Protein AF-A0A8T5TE30-F1 (afdb_monomer_lite)

Structure (mmCIF, N/CA/C/O backbone):
data_AF-A0A8T5TE30-F1
#
_entry.id   AF-A0A8T5TE30-F1
#
loop_
_atom_site.group_PDB
_atom_site.id
_atom_site.type_symbol
_atom_site.label_atom_id
_atom_site.label_alt_id
_atom_site.label_comp_id
_atom_site.label_asym_id
_atom_site.label_entity_id
_atom_site.label_seq_id
_atom_site.pdbx_PDB_ins_code
_atom_site.Cartn_x
_atom_site.Cartn_y
_atom_site.Cartn_z
_atom_site.occupancy
_atom_site.B_iso_or_equiv
_atom_site.auth_seq_id
_atom_site.auth_comp_id
_atom_site.auth_asym_id
_atom_site.auth_atom_id
_atom_site.pdbx_PDB_model_num
ATOM 1 N N . MET A 1 1 ? 9.016 -26.827 20.055 1.00 37.28 1 MET A N 1
ATOM 2 C CA . MET A 1 1 ? 8.670 -25.700 19.156 1.00 37.28 1 MET A CA 1
ATOM 3 C C . MET A 1 1 ? 7.849 -24.681 19.937 1.00 37.28 1 MET A C 1
ATOM 5 O O . MET A 1 1 ? 6.775 -25.033 20.409 1.00 37.28 1 MET A O 1
ATOM 9 N N . ARG A 1 2 ? 8.346 -23.455 20.148 1.00 39.16 2 ARG A N 1
ATOM 10 C CA . ARG A 1 2 ? 7.551 -22.394 20.791 1.00 39.16 2 ARG A CA 1
ATOM 11 C C . ARG A 1 2 ? 6.583 -21.827 19.749 1.00 39.16 2 ARG A C 1
ATOM 13 O O . ARG A 1 2 ? 7.029 -21.240 18.769 1.00 39.16 2 ARG A O 1
ATOM 20 N N . LYS A 1 3 ? 5.274 -22.030 19.933 1.00 41.81 3 LYS A N 1
ATOM 21 C CA . LYS A 1 3 ? 4.244 -21.336 19.148 1.00 41.81 3 LYS A CA 1
ATOM 22 C C . LYS A 1 3 ? 4.285 -19.858 19.539 1.00 41.81 3 LYS A C 1
ATOM 24 O O . LYS A 1 3 ? 3.793 -19.494 20.601 1.00 41.81 3 LYS A O 1
ATOM 29 N N . SER A 1 4 ? 4.906 -19.024 18.711 1.00 46.22 4 SER A N 1
ATOM 30 C CA . SER A 1 4 ? 4.780 -17.572 18.825 1.00 46.22 4 SER A CA 1
ATOM 31 C C . SER A 1 4 ? 3.394 -17.182 18.317 1.00 46.22 4 SER A C 1
ATOM 33 O O . SER A 1 4 ? 3.183 -16.994 17.122 1.00 46.22 4 SER A O 1
ATOM 35 N N . THR A 1 5 ? 2.408 -17.134 19.209 1.00 56.47 5 THR A N 1
ATOM 36 C CA . THR A 1 5 ? 1.144 -16.452 18.930 1.00 56.47 5 THR A CA 1
ATOM 37 C C . THR A 1 5 ? 1.374 -14.972 19.182 1.00 56.47 5 THR A C 1
ATOM 39 O O . THR A 1 5 ? 1.170 -14.489 20.296 1.00 56.47 5 THR A O 1
ATOM 42 N N . SER A 1 6 ? 1.836 -14.243 18.167 1.00 53.72 6 SER A N 1
ATOM 43 C CA . SER A 1 6 ? 1.690 -12.790 18.194 1.00 53.72 6 SER A CA 1
ATOM 44 C C . SER A 1 6 ? 0.190 -12.489 18.273 1.00 53.72 6 SER A C 1
ATOM 46 O O . SER A 1 6 ? -0.538 -12.655 17.301 1.00 53.72 6 SER A O 1
ATOM 48 N N . LEU A 1 7 ? -0.280 -12.100 19.460 1.00 61.19 7 LEU A N 1
ATOM 49 C CA . LEU A 1 7 ? -1.666 -11.726 19.772 1.00 61.19 7 LEU A CA 1
ATOM 50 C C . LEU A 1 7 ? -2.027 -10.333 19.213 1.00 61.19 7 LEU A C 1
ATOM 52 O O . LEU A 1 7 ? -2.910 -9.645 19.722 1.00 61.19 7 LEU A O 1
ATOM 56 N N . LEU A 1 8 ? -1.266 -9.853 18.233 1.00 68.94 8 LEU A N 1
ATOM 57 C CA . LEU A 1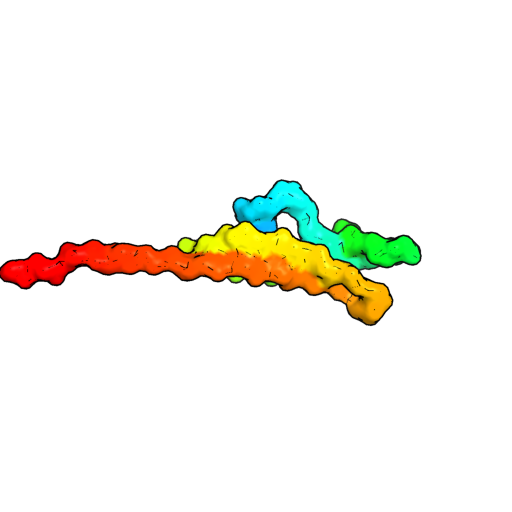 8 ? -1.340 -8.493 17.744 1.00 68.94 8 LEU A CA 1
ATOM 58 C C . LEU A 1 8 ? -2.008 -8.521 16.372 1.00 68.94 8 LEU A C 1
ATOM 60 O O . LEU A 1 8 ? -1.381 -8.853 15.371 1.00 68.94 8 LEU A O 1
ATOM 64 N N . ASN A 1 9 ? -3.296 -8.169 16.346 1.00 82.25 9 ASN A N 1
ATOM 65 C CA . ASN A 1 9 ? -4.124 -8.073 15.139 1.00 82.25 9 ASN A CA 1
ATOM 66 C C . ASN A 1 9 ? -3.732 -6.854 14.278 1.00 82.25 9 ASN A C 1
ATOM 68 O O . ASN A 1 9 ? -4.561 -5.992 13.984 1.00 82.25 9 ASN A O 1
ATOM 72 N N . PHE A 1 10 ? -2.458 -6.733 13.916 1.00 88.12 10 PHE A N 1
ATOM 73 C CA . PHE A 1 10 ? -2.018 -5.743 12.944 1.00 88.12 10 PHE A CA 1
ATOM 74 C C . PHE A 1 10 ? -2.413 -6.193 11.544 1.00 88.12 10 PHE A C 1
ATOM 76 O O . PHE A 1 10 ? -2.273 -7.360 11.188 1.00 88.12 10 PHE A O 1
ATOM 83 N N . THR A 1 11 ? -2.917 -5.255 10.756 1.00 89.69 11 THR A N 1
ATOM 84 C CA . THR A 1 11 ? -3.307 -5.500 9.367 1.00 89.69 11 THR A CA 1
ATOM 85 C C . THR A 1 11 ? -2.405 -4.697 8.450 1.00 89.69 11 THR A C 1
ATOM 87 O O . THR A 1 11 ? -2.044 -3.565 8.763 1.00 89.69 11 THR A O 1
ATOM 90 N N . ASP A 1 12 ? -2.046 -5.278 7.313 1.00 92.81 12 ASP A N 1
ATOM 91 C CA . ASP A 1 12 ? -1.419 -4.548 6.222 1.00 92.81 12 ASP A CA 1
ATOM 92 C C . ASP A 1 12 ? -2.378 -3.462 5.716 1.00 92.81 12 ASP A C 1
ATOM 94 O O . ASP A 1 12 ? -3.427 -3.759 5.142 1.00 92.81 12 ASP A O 1
ATOM 98 N N . THR A 1 13 ? -2.003 -2.202 5.930 1.00 93.56 13 THR A N 1
ATOM 99 C CA . THR A 1 13 ? -2.861 -1.061 5.618 1.00 93.56 13 THR A CA 1
ATOM 100 C C . THR A 1 13 ? -3.170 -0.970 4.130 1.00 93.56 13 THR A C 1
ATOM 102 O O . THR A 1 13 ? -4.319 -0.741 3.777 1.00 93.56 13 THR A O 1
ATOM 105 N N . HIS A 1 14 ? -2.179 -1.170 3.256 1.00 93.38 14 HIS A N 1
ATOM 106 C CA . HIS A 1 14 ? -2.376 -1.015 1.814 1.00 93.38 14 HIS A CA 1
ATOM 107 C C . HIS A 1 14 ? -3.332 -2.084 1.281 1.00 93.38 14 HIS A C 1
ATOM 109 O O . HIS A 1 14 ? -4.285 -1.754 0.584 1.00 93.38 14 HIS A O 1
ATOM 115 N N . ARG A 1 15 ? -3.136 -3.350 1.683 1.00 91.50 15 ARG A N 1
ATOM 116 C CA . ARG A 1 15 ? -4.028 -4.460 1.295 1.00 91.50 15 ARG A CA 1
ATOM 117 C C . ARG A 1 15 ? -5.439 -4.328 1.855 1.00 91.50 15 ARG A C 1
ATOM 119 O O . ARG A 1 15 ? -6.364 -4.890 1.283 1.00 91.50 15 ARG A O 1
ATOM 126 N N . LEU A 1 16 ? -5.605 -3.638 2.983 1.00 91.56 16 LEU A N 1
ATOM 127 C CA . LEU A 1 16 ? -6.919 -3.453 3.589 1.00 91.56 16 LEU A CA 1
ATOM 128 C C . LEU A 1 16 ? -7.818 -2.520 2.765 1.00 91.56 16 LEU A C 1
ATOM 130 O O . LEU A 1 16 ? -9.030 -2.714 2.766 1.00 91.56 16 LEU A O 1
ATOM 134 N N . ILE A 1 17 ? -7.250 -1.507 2.101 1.00 92.44 17 ILE A N 1
ATOM 135 C CA . ILE A 1 17 ? -8.039 -0.451 1.438 1.00 92.44 17 ILE A CA 1
ATOM 136 C C . ILE A 1 17 ? -7.833 -0.355 -0.074 1.00 92.44 17 ILE A C 1
ATOM 138 O O . ILE A 1 17 ? -8.665 0.247 -0.745 1.00 92.44 17 ILE A O 1
ATOM 142 N N . ASN A 1 18 ? -6.777 -0.959 -0.617 1.00 89.00 18 ASN A N 1
ATOM 143 C CA . ASN A 1 18 ? -6.505 -0.981 -2.049 1.00 89.00 18 ASN A CA 1
ATOM 144 C C . ASN A 1 18 ? -6.523 -2.416 -2.583 1.00 89.00 18 ASN A C 1
ATOM 146 O O . ASN A 1 18 ? -6.048 -3.344 -1.931 1.00 89.00 18 ASN A O 1
ATOM 150 N N . SER A 1 19 ? -6.999 -2.576 -3.818 1.00 82.75 19 SER A N 1
ATOM 151 C CA . SER A 1 19 ? -6.849 -3.809 -4.605 1.00 82.75 19 SER A CA 1
ATOM 152 C C . SER A 1 19 ? -5.522 -3.876 -5.373 1.00 82.75 19 SER A C 1
ATOM 154 O O . SER A 1 19 ? -5.163 -4.931 -5.890 1.00 82.75 19 SER A O 1
ATOM 156 N N . GLY A 1 20 ? -4.807 -2.750 -5.464 1.00 82.12 20 GLY A N 1
ATOM 157 C CA . GLY A 1 20 ? -3.529 -2.636 -6.157 1.00 82.12 20 GLY A CA 1
ATOM 158 C C . GLY A 1 20 ? -2.381 -3.358 -5.448 1.00 82.12 20 GLY A C 1
ATOM 159 O O . GLY A 1 20 ? -2.427 -3.650 -4.253 1.00 82.12 20 GLY A O 1
ATOM 160 N N . LEU A 1 21 ? -1.321 -3.626 -6.212 1.00 86.12 21 LEU A N 1
ATOM 161 C CA . LEU A 1 21 ? -0.168 -4.403 -5.752 1.00 86.12 21 LEU A CA 1
ATOM 162 C C . LEU A 1 21 ? 0.741 -3.618 -4.792 1.00 86.12 21 LEU A C 1
ATOM 164 O O . LEU A 1 21 ? 1.403 -4.225 -3.951 1.00 86.12 21 LEU A O 1
ATOM 168 N N . GLY A 1 22 ? 0.741 -2.282 -4.88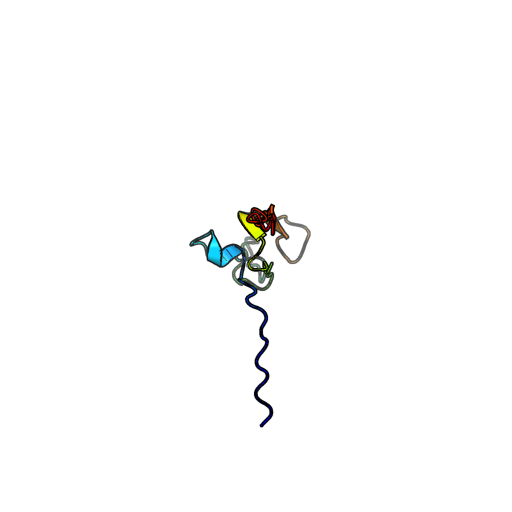4 1.00 84.31 22 GLY A N 1
ATOM 169 C CA . GLY A 1 22 ? 1.496 -1.394 -3.995 1.00 84.31 22 GLY A CA 1
ATOM 170 C C . GLY A 1 22 ? 3.012 -1.510 -4.143 1.00 84.31 22 GLY A C 1
ATOM 171 O O . GLY A 1 22 ? 3.725 -1.431 -3.145 1.00 84.31 22 GLY A O 1
ATOM 172 N N . TYR A 1 23 ? 3.500 -1.769 -5.357 1.00 90.00 23 TYR A N 1
ATOM 173 C CA . TYR A 1 23 ? 4.928 -1.905 -5.630 1.00 90.00 23 TYR A CA 1
ATOM 174 C C . TYR A 1 23 ? 5.676 -0.617 -5.332 1.00 90.00 23 TYR A C 1
ATOM 176 O O . TYR A 1 23 ? 5.228 0.460 -5.708 1.00 90.00 23 TYR A O 1
ATOM 184 N N . ALA A 1 24 ? 6.799 -0.754 -4.636 1.00 87.06 24 ALA A N 1
ATOM 185 C CA . ALA A 1 24 ? 7.574 0.368 -4.130 1.00 87.06 24 ALA A CA 1
ATOM 186 C C . ALA A 1 24 ? 9.088 0.167 -4.271 1.00 87.06 24 ALA A C 1
ATOM 188 O O . ALA A 1 24 ? 9.837 1.071 -3.943 1.00 87.06 24 ALA A O 1
ATOM 189 N N . GLY A 1 25 ? 9.560 -0.977 -4.762 1.00 85.06 25 GLY A N 1
ATOM 190 C CA . GLY A 1 25 ? 10.985 -1.216 -4.970 1.00 85.06 25 GLY A CA 1
ATOM 191 C C . GLY A 1 25 ? 11.240 -2.164 -6.132 1.00 85.06 25 GLY A C 1
ATOM 192 O O . GLY A 1 25 ? 10.296 -2.648 -6.760 1.00 85.06 25 GLY A O 1
ATOM 193 N N . HIS A 1 26 ? 12.525 -2.441 -6.375 1.00 86.44 26 HIS A N 1
ATOM 194 C CA . HIS A 1 26 ? 13.011 -3.221 -7.518 1.00 86.44 26 HIS A CA 1
ATOM 195 C C . HIS A 1 26 ? 12.537 -2.629 -8.852 1.00 86.44 26 HIS A C 1
ATOM 197 O O . HIS A 1 26 ? 11.537 -3.059 -9.426 1.00 86.44 26 HIS A O 1
ATOM 203 N N . PHE A 1 27 ? 13.244 -1.586 -9.279 1.00 86.12 27 PHE A N 1
ATOM 204 C CA . PHE A 1 27 ? 12.928 -0.797 -10.462 1.00 86.12 27 PHE A CA 1
ATOM 205 C C . PHE A 1 27 ? 13.521 -1.415 -11.730 1.00 86.12 27 PHE A C 1
ATOM 207 O O . PHE A 1 27 ? 14.614 -1.982 -11.685 1.00 86.12 27 PHE A O 1
ATOM 214 N N . ASP A 1 28 ? 12.802 -1.295 -12.844 1.00 87.50 28 ASP A N 1
ATOM 215 C CA . ASP A 1 28 ? 13.320 -1.591 -14.182 1.00 87.50 28 ASP A CA 1
ATOM 216 C C . ASP A 1 28 ? 14.041 -0.381 -14.810 1.00 87.50 28 ASP A C 1
ATOM 218 O O . ASP A 1 28 ? 14.257 0.648 -14.166 1.00 87.50 28 ASP A O 1
ATOM 222 N N . GLU A 1 29 ? 14.434 -0.514 -16.079 1.00 86.38 29 GLU A N 1
ATOM 223 C CA . GLU A 1 29 ? 15.115 0.538 -16.847 1.00 86.38 29 GLU A CA 1
ATOM 224 C C . GLU A 1 29 ? 14.256 1.813 -16.994 1.00 86.38 29 GLU A C 1
ATOM 226 O O . GLU A 1 29 ? 14.790 2.925 -16.987 1.00 86.38 29 GLU A O 1
ATOM 231 N N . ASP A 1 30 ? 12.927 1.670 -17.010 1.00 87.00 30 ASP A N 1
ATOM 232 C CA . ASP A 1 30 ? 11.954 2.770 -17.064 1.00 87.00 30 ASP A CA 1
ATOM 233 C C . ASP A 1 30 ? 11.628 3.353 -15.674 1.00 87.00 30 ASP A C 1
ATOM 235 O O . ASP A 1 30 ? 10.771 4.231 -15.538 1.00 87.00 30 ASP A O 1
ATOM 239 N N . HIS A 1 31 ? 12.330 2.903 -14.628 1.00 82.75 31 HIS A N 1
ATOM 240 C CA . HIS A 1 31 ? 12.116 3.304 -13.238 1.00 82.75 31 HIS A CA 1
ATOM 241 C C . HIS A 1 31 ? 10.684 3.024 -12.748 1.00 82.75 31 HIS A C 1
ATOM 243 O O . HIS A 1 31 ? 10.109 3.789 -11.962 1.00 82.75 31 HIS A O 1
ATO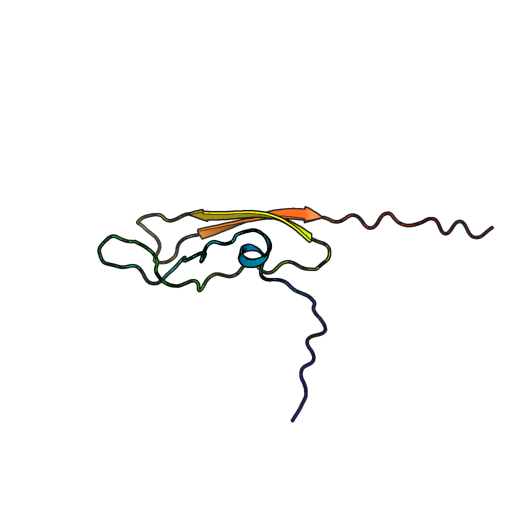M 249 N N . VAL A 1 32 ? 10.123 1.879 -13.142 1.00 86.19 32 VAL A N 1
ATOM 250 C CA . VAL A 1 32 ? 8.847 1.358 -12.635 1.00 86.19 32 VAL A CA 1
ATOM 251 C C . VAL A 1 32 ? 9.106 0.296 -11.557 1.00 86.19 32 VAL A C 1
ATOM 253 O O . VAL A 1 32 ? 9.875 -0.634 -11.797 1.00 86.19 32 VAL A O 1
ATOM 256 N N . PRO A 1 33 ? 8.495 0.388 -10.357 1.00 88.12 33 PRO A N 1
ATOM 257 C CA . PRO A 1 33 ? 8.701 -0.594 -9.294 1.00 88.12 33 PRO A CA 1
ATOM 258 C C . PRO A 1 33 ? 7.917 -1.891 -9.548 1.00 88.12 33 PRO A C 1
ATOM 260 O O . PRO A 1 33 ? 6.729 -1.856 -9.881 1.00 88.12 33 PRO A O 1
ATOM 263 N N . HIS A 1 34 ? 8.542 -3.040 -9.276 1.00 90.38 34 HIS A N 1
ATOM 264 C CA . HIS A 1 34 ? 7.953 -4.371 -9.516 1.00 90.38 34 HIS A CA 1
ATOM 265 C C . HIS A 1 34 ? 7.689 -5.190 -8.259 1.00 90.38 34 HIS A C 1
ATOM 267 O O . HIS A 1 34 ? 6.995 -6.207 -8.310 1.00 90.38 34 HIS A O 1
ATOM 273 N N . ILE A 1 35 ? 8.243 -4.783 -7.117 1.00 90.06 35 ILE A N 1
ATOM 274 C CA . ILE A 1 35 ? 8.108 -5.534 -5.870 1.00 90.06 35 ILE A CA 1
ATOM 275 C C . ILE A 1 35 ? 7.598 -4.614 -4.767 1.00 90.06 35 ILE A C 1
ATOM 277 O O . ILE A 1 35 ? 7.987 -3.453 -4.629 1.00 90.06 35 ILE A O 1
ATOM 281 N N . ARG A 1 36 ? 6.700 -5.149 -3.939 1.00 92.06 36 ARG A N 1
ATOM 282 C CA . ARG A 1 36 ? 6.269 -4.500 -2.707 1.00 92.06 36 ARG A CA 1
ATOM 283 C C . ARG A 1 36 ? 7.087 -5.009 -1.526 1.00 92.06 36 ARG A C 1
ATOM 285 O O . ARG A 1 36 ? 6.877 -6.124 -1.047 1.00 92.06 36 ARG A O 1
ATOM 292 N N . ILE A 1 37 ? 7.986 -4.162 -1.048 1.00 89.75 37 ILE A N 1
ATOM 293 C CA . ILE A 1 37 ? 8.865 -4.442 0.094 1.00 89.75 37 ILE A CA 1
ATOM 294 C C . ILE A 1 37 ? 8.660 -3.469 1.261 1.00 89.75 37 ILE A C 1
ATOM 296 O O . ILE A 1 37 ? 9.053 -3.774 2.383 1.00 89.75 37 ILE A O 1
ATOM 300 N N . ASP A 1 38 ? 7.931 -2.376 1.032 1.00 90.12 38 ASP A N 1
ATOM 301 C CA . ASP A 1 38 ? 7.567 -1.385 2.040 1.00 90.12 38 ASP A CA 1
ATOM 302 C C . ASP A 1 38 ? 6.138 -1.615 2.560 1.00 90.12 38 ASP A C 1
ATOM 304 O O . ASP A 1 38 ? 5.150 -1.636 1.811 1.00 90.12 38 ASP A O 1
ATOM 308 N N . TYR A 1 39 ? 6.016 -1.793 3.878 1.00 91.94 39 TYR A N 1
ATOM 309 C CA . TYR A 1 39 ? 4.756 -2.121 4.543 1.00 91.94 39 TYR A CA 1
ATOM 310 C C . TYR A 1 39 ? 4.463 -1.154 5.687 1.00 91.94 39 TYR A C 1
ATOM 312 O O . TYR A 1 39 ? 5.278 -0.953 6.582 1.00 91.94 39 TYR A O 1
ATOM 320 N N . ILE A 1 40 ? 3.239 -0.623 5.700 1.00 93.38 40 ILE A N 1
ATOM 321 C CA . ILE A 1 40 ? 2.676 0.108 6.836 1.00 93.38 40 ILE A CA 1
ATOM 322 C C . ILE A 1 40 ? 1.565 -0.753 7.425 1.00 93.38 40 ILE A C 1
ATOM 324 O O . ILE A 1 40 ? 0.552 -1.021 6.774 1.00 93.38 40 ILE A O 1
ATOM 328 N N . ILE A 1 41 ? 1.747 -1.189 8.667 1.00 92.62 41 ILE A N 1
ATOM 329 C CA . ILE A 1 41 ? 0.782 -2.025 9.382 1.00 92.62 41 ILE A CA 1
ATOM 330 C C . ILE A 1 41 ? -0.033 -1.187 10.372 1.00 92.62 41 ILE A C 1
ATOM 332 O O . ILE A 1 41 ? 0.519 -0.374 11.112 1.00 92.62 41 ILE A O 1
ATOM 336 N N . CYS A 1 42 ? -1.352 -1.373 10.401 1.00 90.81 42 CYS A N 1
ATOM 337 C CA . CYS A 1 42 ? -2.252 -0.642 11.291 1.00 90.81 42 CYS A CA 1
ATOM 338 C C . CYS A 1 42 ? -2.833 -1.554 12.376 1.00 90.81 42 CYS A C 1
ATOM 340 O O . CYS A 1 42 ? -3.201 -2.702 12.121 1.00 90.81 42 CYS A O 1
ATOM 342 N N . SER A 1 43 ? -2.938 -1.036 13.603 1.00 90.56 43 SER A N 1
ATOM 343 C CA . SER A 1 43 ? -3.632 -1.732 14.695 1.00 90.56 43 SER A CA 1
ATOM 344 C C . SER A 1 43 ? -5.156 -1.710 14.485 1.00 90.56 43 SER A C 1
ATOM 346 O O . SER A 1 43 ? -5.658 -0.833 13.777 1.00 90.56 43 SER A O 1
ATOM 348 N N . PRO A 1 44 ? -5.936 -2.577 15.159 1.00 88.00 44 PRO A N 1
ATOM 349 C CA . PRO A 1 44 ? -7.396 -2.618 15.008 1.00 88.00 44 PRO A CA 1
ATOM 350 C C . PRO A 1 44 ? -8.118 -1.313 15.366 1.00 88.00 44 PRO A C 1
ATOM 352 O O . PRO A 1 44 ? -9.236 -1.076 14.898 1.00 88.00 44 PRO A O 1
ATOM 355 N N . ASN A 1 45 ? -7.492 -0.482 16.208 1.00 89.44 45 ASN A N 1
ATOM 356 C CA . ASN A 1 45 ? -8.025 0.803 16.662 1.00 89.44 45 ASN A CA 1
ATOM 357 C C . ASN A 1 45 ? -7.821 1.926 15.637 1.00 89.44 45 ASN A C 1
ATOM 359 O O . ASN A 1 45 ? -8.334 3.026 15.837 1.00 89.44 45 ASN A O 1
ATOM 363 N N . LEU A 1 46 ? -7.080 1.677 14.559 1.00 90.50 46 LEU A N 1
ATOM 364 C CA . LEU A 1 46 ? -6.945 2.603 13.445 1.00 90.50 46 LEU A CA 1
ATOM 365 C C . LEU A 1 46 ? -7.907 2.197 12.326 1.00 90.50 46 LEU A C 1
ATOM 367 O O . LEU A 1 46 ? -8.186 1.017 12.103 1.00 90.50 46 LEU A O 1
ATOM 371 N N . LEU A 1 47 ? -8.449 3.198 11.646 1.00 91.88 47 LEU A N 1
ATOM 372 C CA . LEU A 1 47 ? -9.203 3.042 10.413 1.00 91.88 47 LEU A CA 1
ATOM 373 C C . LEU A 1 47 ? -8.429 3.768 9.310 1.00 91.88 47 LEU A C 1
ATOM 375 O O . LEU A 1 47 ? -8.487 5.002 9.260 1.00 91.88 47 LEU A O 1
ATOM 379 N N . PRO A 1 48 ? -7.662 3.048 8.477 1.00 92.50 48 PRO A N 1
ATOM 380 C CA . PRO A 1 48 ? -6.986 3.669 7.353 1.00 92.50 48 PRO A CA 1
ATOM 381 C C . PRO A 1 48 ? -7.999 4.193 6.339 1.00 92.50 48 PRO A C 1
ATOM 383 O O . PRO A 1 48 ? -9.022 3.562 6.087 1.00 92.50 48 PRO A O 1
ATOM 386 N N . THR A 1 49 ? -7.721 5.375 5.803 1.00 94.12 49 THR A N 1
ATOM 387 C CA . THR A 1 49 ? -8.598 6.087 4.871 1.00 94.12 49 THR A CA 1
ATOM 388 C C . THR A 1 49 ? -7.998 6.173 3.478 1.00 94.12 49 THR A C 1
ATOM 390 O O . THR A 1 49 ? -8.741 6.086 2.508 1.00 94.12 49 THR A O 1
ATOM 393 N N . 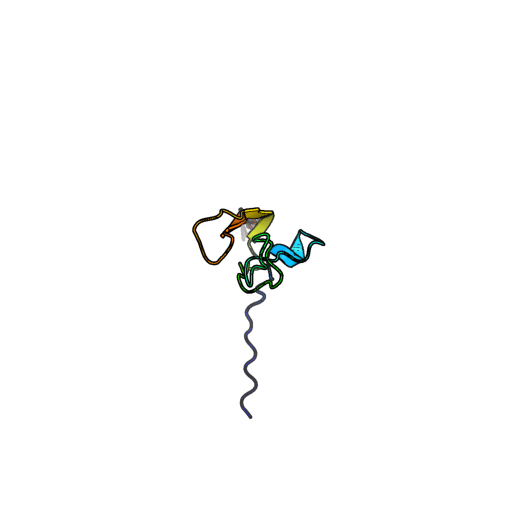THR A 1 50 ? -6.674 6.315 3.362 1.00 94.50 50 THR A N 1
ATOM 394 C CA . THR A 1 50 ? -5.966 6.293 2.073 1.00 94.50 50 THR A CA 1
ATOM 395 C C . THR A 1 50 ? -4.620 5.587 2.199 1.00 94.50 50 THR A C 1
ATOM 397 O O . THR A 1 50 ? -4.003 5.592 3.269 1.00 94.50 50 THR A O 1
ATOM 400 N N . SER A 1 51 ? -4.158 4.985 1.102 1.00 94.50 51 SER A N 1
ATOM 401 C CA . SER A 1 51 ? -2.794 4.481 0.959 1.00 94.50 51 SER A CA 1
ATOM 402 C C . SER A 1 51 ? -2.336 4.678 -0.479 1.00 94.50 51 SER A C 1
ATOM 404 O O . SER A 1 51 ? -2.996 4.220 -1.406 1.00 94.50 51 SER A O 1
ATOM 406 N N . GLU A 1 52 ? -1.213 5.360 -0.657 1.00 92.88 52 GLU A N 1
ATOM 407 C CA . GLU A 1 52 ? -0.685 5.764 -1.959 1.00 92.88 52 GLU A CA 1
ATOM 408 C C . GLU A 1 52 ? 0.805 5.440 -2.029 1.00 92.88 52 GLU A C 1
ATOM 410 O O . GLU A 1 52 ? 1.515 5.533 -1.024 1.00 92.88 52 GLU A O 1
ATOM 415 N N . VAL A 1 53 ? 1.275 5.079 -3.220 1.00 91.50 53 VAL A N 1
ATOM 416 C CA . VAL A 1 53 ? 2.702 4.948 -3.511 1.00 91.50 53 VAL A CA 1
ATOM 417 C C . VAL A 1 53 ? 3.132 6.162 -4.321 1.00 91.50 53 VAL A C 1
ATOM 419 O O . VAL A 1 53 ? 2.523 6.482 -5.338 1.00 91.50 53 VAL A O 1
ATOM 422 N N . PHE A 1 54 ? 4.176 6.840 -3.859 1.00 90.25 54 PHE A N 1
ATOM 423 C CA . PHE A 1 54 ? 4.768 7.988 -4.527 1.00 90.25 54 PHE A CA 1
ATOM 424 C C . PHE A 1 54 ? 6.198 7.653 -4.950 1.00 90.25 54 PHE A C 1
ATOM 426 O O . PHE A 1 54 ? 7.067 7.474 -4.095 1.00 90.25 54 PHE A O 1
ATOM 433 N N . CYS A 1 55 ? 6.434 7.584 -6.257 1.00 88.38 55 CYS A N 1
ATOM 434 C CA . CYS A 1 55 ? 7.744 7.307 -6.835 1.00 88.38 55 CYS A CA 1
ATOM 435 C C . CYS A 1 55 ? 8.395 8.601 -7.333 1.00 88.38 55 CYS A C 1
ATOM 437 O O . CYS A 1 55 ? 7.728 9.468 -7.899 1.00 88.38 55 CYS A O 1
ATOM 439 N N . SER A 1 56 ? 9.702 8.725 -7.127 1.00 84.25 56 SER A N 1
ATOM 440 C CA . SER A 1 56 ? 10.536 9.770 -7.721 1.00 84.25 56 SER A CA 1
ATOM 441 C C . SER A 1 56 ? 11.818 9.142 -8.265 1.00 84.25 56 SER A C 1
ATOM 443 O O . SER A 1 56 ? 12.106 7.987 -7.980 1.00 84.25 56 SER A O 1
ATOM 445 N N . LEU A 1 57 ? 12.578 9.896 -9.063 1.00 76.75 57 LEU A N 1
ATOM 446 C CA . LEU A 1 57 ? 13.767 9.383 -9.757 1.00 76.75 57 LEU A CA 1
ATOM 447 C C . LEU A 1 57 ? 15.023 9.273 -8.874 1.00 76.75 57 LEU A C 1
ATOM 449 O O . LEU A 1 57 ? 16.037 8.763 -9.327 1.00 76.75 57 LEU A O 1
ATOM 453 N N . SER A 1 58 ? 15.001 9.809 -7.650 1.00 73.19 58 SER A N 1
ATOM 454 C CA . SER A 1 58 ? 16.195 9.885 -6.795 1.00 73.19 58 SER A CA 1
ATOM 455 C C . SER A 1 58 ? 16.371 8.744 -5.779 1.00 73.19 58 SER A C 1
ATOM 457 O O . SER A 1 58 ? 17.520 8.395 -5.524 1.00 73.19 58 SER A O 1
ATOM 459 N N . PRO A 1 59 ? 15.319 8.192 -5.141 1.00 80.56 59 PRO A N 1
ATOM 460 C CA . PRO A 1 59 ? 15.459 7.075 -4.217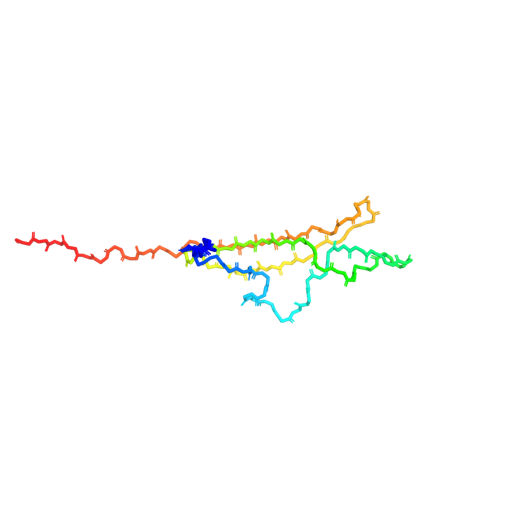 1.00 80.56 59 PRO A CA 1
ATOM 461 C C . PRO A 1 59 ? 15.359 5.724 -4.937 1.00 80.56 59 PRO A C 1
ATOM 463 O O . PRO A 1 59 ? 14.638 5.575 -5.920 1.00 80.56 59 PRO A O 1
ATOM 466 N N . ASP A 1 60 ? 16.015 4.714 -4.374 1.00 82.94 60 ASP A N 1
ATOM 467 C CA . ASP A 1 60 ? 15.926 3.303 -4.774 1.00 82.94 60 ASP A CA 1
ATOM 468 C C . ASP A 1 60 ? 14.646 2.606 -4.267 1.00 82.94 60 ASP A C 1
ATOM 470 O O . ASP A 1 60 ? 14.478 1.400 -4.458 1.00 82.94 60 ASP A O 1
ATOM 474 N N . HIS A 1 61 ? 13.736 3.374 -3.649 1.00 87.50 61 HIS A N 1
ATOM 475 C CA . HIS A 1 61 ? 12.410 2.981 -3.169 1.00 87.50 61 HIS A CA 1
ATOM 476 C C . HIS A 1 61 ? 11.380 4.113 -3.353 1.00 87.50 61 HIS A C 1
ATOM 478 O O . HIS A 1 61 ? 11.646 5.281 -3.063 1.00 87.50 61 HIS A O 1
ATOM 484 N N . CYS A 1 62 ? 10.150 3.772 -3.739 1.00 90.56 62 CYS A N 1
ATOM 485 C CA . CYS A 1 62 ? 9.002 4.670 -3.678 1.00 90.56 62 CYS A CA 1
ATOM 486 C C . CYS A 1 62 ? 8.510 4.826 -2.234 1.00 90.56 62 CYS A C 1
ATOM 488 O O . CYS A 1 62 ? 8.474 3.887 -1.442 1.00 90.56 62 CYS A O 1
ATOM 490 N N . SER A 1 63 ? 8.029 6.017 -1.895 1.00 90.94 63 SER A N 1
ATOM 491 C CA . SER A 1 63 ? 7.434 6.280 -0.587 1.00 90.94 63 SER A CA 1
ATOM 492 C C . SER A 1 63 ? 6.006 5.745 -0.509 1.00 90.94 63 SER A C 1
ATOM 494 O O . SER A 1 63 ? 5.148 6.153 -1.292 1.00 90.94 63 SER A O 1
ATOM 496 N N . VAL A 1 64 ? 5.706 4.925 0.498 1.00 92.00 64 VAL A N 1
ATOM 497 C CA . VAL A 1 64 ? 4.326 4.542 0.831 1.00 92.00 64 VAL A CA 1
ATOM 498 C C . VAL A 1 64 ? 3.751 5.546 1.828 1.00 92.00 64 VAL A C 1
ATOM 500 O O . VAL A 1 64 ? 4.277 5.727 2.925 1.00 92.00 64 VAL A O 1
ATOM 503 N N . ARG A 1 65 ? 2.654 6.211 1.464 1.00 93.50 65 ARG A N 1
ATOM 504 C CA . ARG A 1 65 ? 1.968 7.207 2.298 1.00 93.50 65 ARG A CA 1
ATOM 505 C C . ARG A 1 65 ? 0.602 6.685 2.699 1.00 93.50 65 ARG A C 1
ATOM 507 O O . ARG A 1 65 ? -0.130 6.157 1.869 1.00 93.50 65 ARG A O 1
ATOM 514 N N . VAL A 1 66 ? 0.246 6.841 3.968 1.00 94.19 66 VAL A N 1
ATOM 515 C CA . VAL A 1 66 ? -1.026 6.363 4.516 1.00 94.19 66 VAL A CA 1
ATOM 516 C C . VAL A 1 66 ? -1.656 7.451 5.371 1.00 94.19 66 VAL A C 1
ATOM 518 O O . VAL A 1 66 ? -0.968 8.119 6.143 1.00 94.19 66 VAL A O 1
ATOM 521 N N . LYS A 1 67 ? -2.977 7.600 5.266 1.00 95.38 67 LYS A N 1
ATOM 522 C CA . LYS A 1 67 ? -3.785 8.381 6.210 1.00 95.38 67 LYS A CA 1
ATOM 523 C C . LYS A 1 67 ? -4.690 7.437 6.990 1.00 95.38 67 LYS A C 1
ATOM 525 O O . LYS A 1 67 ? -5.205 6.466 6.442 1.00 95.38 67 LYS A O 1
ATOM 530 N N . TRP A 1 68 ? -4.899 7.727 8.270 1.00 93.88 68 TRP A N 1
ATOM 531 C CA . TRP A 1 68 ? -5.817 6.979 9.123 1.00 93.88 68 TRP A CA 1
ATOM 532 C C . TRP A 1 68 ? -6.555 7.893 10.087 1.00 93.88 68 TRP A C 1
ATOM 534 O O . TRP A 1 68 ? -6.118 8.997 10.412 1.00 93.88 68 TRP A O 1
ATOM 544 N N . THR A 1 69 ? -7.663 7.379 10.600 1.00 93.12 69 THR A N 1
ATOM 545 C CA . THR A 1 6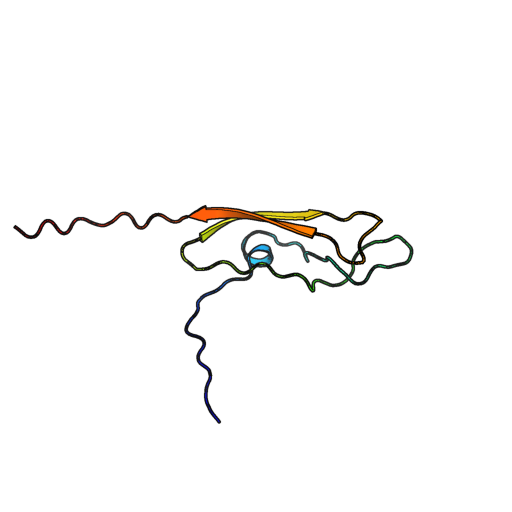9 ? -8.385 7.947 11.735 1.00 93.12 69 THR A CA 1
ATOM 546 C C . THR A 1 69 ? -8.347 6.977 12.910 1.00 93.12 69 THR A C 1
ATOM 548 O O . THR A 1 69 ? -8.145 5.773 12.746 1.00 93.12 69 THR A O 1
ATOM 551 N N . ILE A 1 70 ? -8.517 7.496 14.124 1.00 89.88 70 ILE A N 1
ATOM 552 C CA . ILE A 1 70 ? -8.606 6.666 15.327 1.00 89.88 70 ILE A CA 1
ATOM 553 C C . ILE A 1 70 ? -10.067 6.270 15.517 1.00 89.88 70 ILE A C 1
ATOM 555 O O . ILE A 1 70 ? -10.933 7.137 15.662 1.00 89.88 70 ILE A O 1
ATOM 559 N N . LYS A 1 71 ? -10.340 4.965 15.597 1.00 84.62 71 LYS A N 1
ATOM 560 C CA . LYS A 1 71 ? -11.625 4.451 16.073 1.00 84.62 71 LYS A CA 1
ATOM 561 C C . LYS A 1 71 ? -11.732 4.802 17.551 1.00 84.62 71 LYS A C 1
ATOM 563 O O . LYS A 1 71 ? -11.229 4.086 18.417 1.00 84.62 71 LYS A O 1
ATOM 568 N N . ARG A 1 72 ? -12.360 5.936 17.863 1.00 76.81 72 ARG A N 1
ATOM 569 C CA . ARG A 1 72 ? -12.729 6.243 19.244 1.00 76.81 72 ARG A CA 1
ATOM 570 C C . ARG A 1 72 ? -13.683 5.141 19.690 1.00 76.81 72 ARG A C 1
ATOM 572 O O . ARG A 1 72 ? -14.793 5.044 19.174 1.00 76.81 72 ARG A O 1
ATOM 579 N N . LYS A 1 73 ? -13.261 4.300 20.639 1.00 66.00 73 LYS A N 1
ATOM 580 C CA . LYS A 1 73 ? -14.224 3.509 21.405 1.00 66.00 73 LYS A CA 1
ATOM 581 C C . LYS A 1 73 ? -15.152 4.528 22.052 1.00 66.00 73 LYS A C 1
ATOM 583 O O . LYS A 1 73 ? -14.708 5.288 22.909 1.00 66.00 73 LYS A O 1
ATOM 588 N N . LEU A 1 74 ? -16.410 4.578 21.615 1.00 56.12 74 LEU A N 1
ATOM 589 C CA . LEU A 1 74 ? -17.463 5.186 22.415 1.00 56.12 74 LEU A CA 1
ATOM 590 C C . LEU A 1 74 ? -17.376 4.483 23.766 1.00 56.12 74 LEU A C 1
ATOM 592 O O . LEU A 1 74 ? -17.618 3.279 23.856 1.00 56.12 74 LEU A O 1
ATOM 596 N N . LEU A 1 75 ? -16.896 5.201 24.781 1.00 51.22 75 LEU A N 1
ATOM 597 C CA . LEU A 1 75 ? -16.825 4.692 26.138 1.00 51.22 75 LEU A CA 1
ATOM 598 C C . LEU A 1 75 ? -18.280 4.521 26.579 1.00 51.22 75 LEU A C 1
ATOM 600 O O . LEU A 1 75 ? -18.934 5.464 27.020 1.00 51.22 75 LEU A O 1
ATOM 604 N N . GLY A 1 76 ? -18.816 3.326 26.338 1.00 53.66 76 GLY A N 1
ATOM 605 C CA . GLY A 1 76 ? -20.142 2.935 26.765 1.00 53.66 76 GLY A CA 1
ATOM 606 C C . GLY A 1 76 ? -20.236 3.132 28.269 1.00 53.66 76 GLY A C 1
ATOM 607 O O . GLY A 1 76 ? -19.490 2.533 29.042 1.00 53.66 76 GLY A O 1
ATOM 608 N N . GLN A 1 77 ? -21.131 4.038 28.638 1.00 54.94 77 GLN A N 1
ATOM 609 C CA . GLN A 1 77 ? -21.648 4.311 29.966 1.00 54.94 77 GLN A CA 1
ATOM 610 C C . GLN A 1 77 ? -21.526 3.113 30.928 1.00 54.94 77 GLN A C 1
ATOM 612 O O . GLN A 1 77 ? -22.248 2.126 30.826 1.00 54.94 77 GLN A O 1
ATOM 617 N N . ARG A 1 78 ? -20.679 3.249 31.948 1.00 50.06 78 ARG A N 1
ATOM 618 C CA . ARG A 1 78 ? -20.913 2.620 33.253 1.00 50.06 78 ARG A CA 1
ATOM 619 C C . ARG A 1 78 ? -21.026 3.723 34.296 1.00 50.06 78 ARG A C 1
ATOM 621 O O . ARG A 1 78 ? -20.159 3.881 35.146 1.00 50.06 78 ARG A O 1
ATOM 628 N N . LYS A 1 79 ? -22.130 4.475 34.246 1.00 49.03 79 LYS A N 1
ATOM 629 C CA . LYS A 1 79 ? -22.697 5.007 35.488 1.00 49.03 79 LYS A CA 1
ATOM 630 C C . LYS A 1 79 ? -23.266 3.798 36.230 1.00 49.03 79 LYS A C 1
ATOM 632 O O . LYS A 1 79 ? -24.389 3.385 35.962 1.00 49.03 79 LYS A O 1
ATOM 637 N N . LYS A 1 80 ? -22.458 3.178 37.092 1.00 48.19 80 LYS A N 1
ATOM 638 C CA . LYS A 1 80 ? -23.010 2.359 38.171 1.00 48.19 80 LYS A CA 1
ATOM 639 C C . LYS A 1 80 ? -23.675 3.343 39.137 1.00 48.19 80 LYS A C 1
ATOM 641 O O . LYS A 1 80 ? -22.985 4.201 39.683 1.00 48.19 80 LYS A O 1
ATOM 646 N N . LYS A 1 81 ? -25.007 3.293 39.194 1.00 49.97 81 LYS A N 1
ATOM 647 C CA . LYS A 1 81 ? -25.771 3.743 40.360 1.00 49.97 81 LYS A CA 1
ATOM 648 C C . LYS A 1 81 ? -25.413 2.864 41.551 1.00 49.97 81 LYS A C 1
ATOM 650 O O . LYS A 1 81 ? -25.080 1.681 41.300 1.00 49.97 81 LYS A O 1
#

Foldseek 3Di:
DDPPPPVFPWDFLCVVPDPDQQFWADADPVRDGDDDPDTDIDGPQKAKDDWDWADDDPDRTTDIDTDIDGNPPPPPDDPPD

Secondary structure (DSSP, 8-state):
----------EEHHHHH--S----EEE-TT--EEE-----EE-TTEEEEEEEEE--SSSSBPEEEEEEEE-----------

Radius of gyration: 18.1 Å; chains: 1; bounding box: 42×36×57 Å

pLDDT: mean 81.07, std 16.0, range [37.28, 95.38]

Sequence (81 aa):
MRKSTSLLNFTDTHRLINSGLGYAGHFDEDHVPHIRIDYIICSPNLLPTTSEVFCSLSPDHCSVRVKWTIKRKLLGQRKKK